Protein AF-A0A1D1Y3C6-F1 (afdb_monomer_lite)

pLDDT: mean 96.16, std 4.62, range [60.03, 98.75]

Sequence (129 aa):
IYRYKTEEYSHTAVNKFNVIPDSIPDWVFDFLPTRGGYFIGNVSPARMDFRWFALGNCVAILSSLATPEQSMAIMDLIESRWEELVGEMPLKIAYPAIEGHEWRIVTGCDPKNTRWSYHNGGSWPGLPI

Organism: NCBI:txid1678845

InterPro domains:
  IPR008928 Six-hairpin glycosidase superfamily [SSF48208] (29-126)
  IPR024746 Glycosyl hydrolase family 100 [PF12899] (1-127)
  IPR024746 Glycosyl hydrolase family 100 [PTHR31916] (1-127)

Radius of gyration: 15.81 Å; chains: 1; bounding box: 42×31×37 Å

Structure (mmCIF, N/CA/C/O backbone):
data_AF-A0A1D1Y3C6-F1
#
_entry.id   AF-A0A1D1Y3C6-F1
#
loop_
_atom_site.group_PDB
_atom_site.id
_atom_site.type_symbol
_atom_site.label_atom_id
_atom_site.label_alt_id
_atom_site.label_comp_id
_atom_site.label_asym_id
_atom_site.label_entity_id
_atom_site.label_seq_id
_atom_site.pdbx_PDB_ins_code
_atom_site.Cartn_x
_atom_site.Cartn_y
_atom_site.Cartn_z
_atom_site.occupancy
_atom_site.B_iso_or_equiv
_atom_site.auth_seq_id
_atom_site.auth_comp_id
_atom_site.auth_asym_id
_atom_site.auth_atom_id
_atom_site.pdbx_PDB_model_num
ATOM 1 N N . ILE A 1 1 ? -15.769 0.464 -1.853 1.00 92.31 1 ILE A N 1
ATOM 2 C CA . ILE A 1 1 ? -15.064 1.161 -2.956 1.00 92.31 1 ILE A CA 1
ATOM 3 C C . ILE A 1 1 ? -15.385 0.529 -4.312 1.00 92.31 1 ILE A C 1
ATOM 5 O O . ILE A 1 1 ? -15.947 1.227 -5.135 1.00 92.31 1 ILE A O 1
ATOM 9 N N . TYR A 1 2 ? -15.176 -0.778 -4.531 1.00 95.19 2 TYR A N 1
ATOM 10 C CA . TYR A 1 2 ? -15.490 -1.443 -5.819 1.00 95.19 2 TYR A CA 1
ATOM 11 C C . TYR A 1 2 ? -16.936 -1.259 -6.342 1.00 95.19 2 TYR A C 1
ATOM 13 O O . TYR A 1 2 ? -17.193 -1.329 -7.532 1.00 95.19 2 TYR A O 1
ATOM 21 N N . ARG A 1 3 ? -17.906 -0.993 -5.459 1.00 96.50 3 ARG A N 1
ATOM 22 C CA . ARG A 1 3 ? -19.317 -0.754 -5.823 1.00 96.50 3 ARG A CA 1
ATOM 23 C C . ARG A 1 3 ? -19.712 0.727 -5.842 1.00 96.50 3 ARG A C 1
ATOM 25 O O . ARG A 1 3 ? -20.902 1.034 -5.802 1.00 96.50 3 ARG A O 1
ATOM 32 N N . TYR A 1 4 ? -18.744 1.638 -5.774 1.00 95.31 4 TYR A N 1
ATOM 33 C CA . TYR A 1 4 ? -19.026 3.072 -5.767 1.00 95.31 4 TYR A CA 1
ATOM 34 C C . TYR A 1 4 ? -19.620 3.518 -7.097 1.00 95.31 4 TYR A C 1
ATOM 36 O O . TYR A 1 4 ? -19.282 2.983 -8.150 1.00 95.31 4 TYR A O 1
ATOM 44 N N . LYS A 1 5 ? -20.504 4.515 -7.034 1.00 94.69 5 LYS A N 1
ATOM 45 C CA . LYS A 1 5 ? -20.905 5.264 -8.220 1.00 94.69 5 LYS A CA 1
ATOM 46 C C . LYS A 1 5 ? -19.901 6.396 -8.432 1.00 94.69 5 LYS A C 1
ATOM 48 O O . LYS A 1 5 ? -19.270 6.873 -7.486 1.00 94.69 5 LYS A O 1
ATOM 53 N N . THR A 1 6 ? -19.710 6.779 -9.683 1.00 94.38 6 THR A N 1
ATOM 54 C CA . THR A 1 6 ? -18.881 7.922 -10.074 1.00 94.38 6 THR A CA 1
ATOM 55 C C . THR A 1 6 ? -19.753 9.156 -10.289 1.00 94.38 6 THR A C 1
ATOM 57 O O . THR A 1 6 ? -20.982 9.056 -10.337 1.00 94.38 6 THR A O 1
ATOM 60 N N . GLU A 1 7 ? -19.112 10.321 -10.397 1.00 91.69 7 GLU A N 1
ATOM 61 C CA . GLU A 1 7 ? -19.756 11.612 -10.683 1.00 91.69 7 GLU A CA 1
ATOM 62 C C . GLU A 1 7 ? -20.816 12.021 -9.643 1.00 91.69 7 GLU A C 1
ATOM 64 O O . GLU A 1 7 ? -21.811 12.687 -9.938 1.00 91.69 7 GLU A O 1
ATOM 69 N N . GLU A 1 8 ? -20.605 11.629 -8.384 1.00 90.69 8 GLU A N 1
ATOM 70 C CA . GLU A 1 8 ? -21.459 12.046 -7.276 1.00 90.69 8 GLU A CA 1
ATOM 71 C C . GLU A 1 8 ? -21.179 13.512 -6.907 1.00 90.69 8 GLU A C 1
ATOM 73 O O . GLU A 1 8 ? -20.155 13.835 -6.307 1.00 90.69 8 GLU A O 1
ATOM 78 N N . TYR A 1 9 ? -22.116 14.409 -7.222 1.00 89.50 9 TYR A N 1
ATOM 79 C CA . TYR A 1 9 ? -22.007 15.837 -6.909 1.00 89.50 9 TYR A CA 1
ATOM 80 C C . TYR A 1 9 ? -22.975 16.238 -5.789 1.00 89.50 9 TYR A C 1
ATOM 82 O O . TYR A 1 9 ? -24.084 16.714 -6.031 1.00 89.50 9 TYR A O 1
ATOM 90 N N . SER A 1 10 ? -22.581 16.001 -4.534 1.00 93.31 10 SER A N 1
ATOM 91 C CA . SER A 1 10 ? -23.323 16.478 -3.358 1.00 93.31 10 SER A CA 1
ATOM 92 C C . SER A 1 10 ? -22.472 16.447 -2.085 1.00 93.31 10 SER A C 1
ATOM 94 O O . SER A 1 10 ? -21.498 15.702 -1.992 1.00 93.31 10 SER A O 1
ATOM 96 N N . HIS A 1 11 ? -22.880 17.190 -1.052 1.00 93.19 11 HIS A N 1
ATOM 97 C CA . HIS A 1 11 ? -22.270 17.087 0.283 1.00 93.19 11 HIS A CA 1
ATOM 98 C C . HIS A 1 11 ? -22.505 15.727 0.956 1.00 93.19 11 HIS A C 1
ATOM 100 O O . HIS A 1 11 ? -21.755 15.341 1.852 1.00 93.19 11 HIS A O 1
ATOM 106 N N . THR A 1 12 ? -23.531 14.995 0.520 1.00 95.38 12 THR A N 1
ATOM 107 C CA . THR A 1 12 ? -23.880 13.658 1.011 1.00 95.38 12 THR A CA 1
ATOM 108 C C . THR A 1 12 ? -23.322 12.544 0.123 1.00 95.38 12 THR A C 1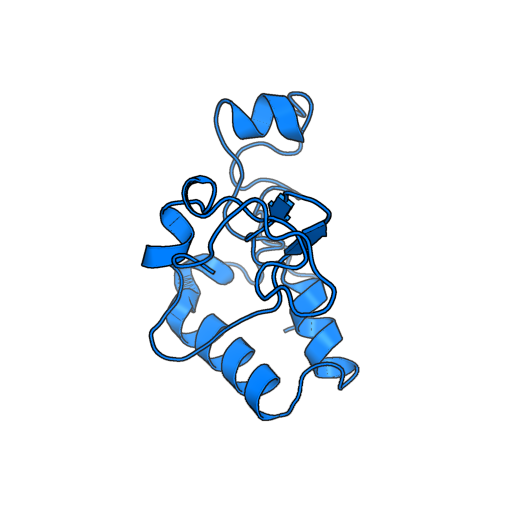
ATOM 110 O O . THR A 1 12 ? -23.742 11.398 0.263 1.00 95.38 12 THR A O 1
ATOM 113 N N . ALA A 1 13 ? -22.398 12.862 -0.792 1.00 94.75 13 ALA A N 1
ATOM 114 C CA . ALA A 1 13 ? -21.746 11.881 -1.648 1.00 94.75 13 ALA A CA 1
ATOM 115 C C . ALA A 1 13 ? -20.987 10.837 -0.813 1.00 94.75 13 ALA A C 1
ATOM 117 O O . ALA A 1 13 ? -20.276 11.165 0.147 1.00 94.75 13 ALA A O 1
ATOM 118 N N . VAL A 1 14 ? -21.128 9.573 -1.206 1.00 96.00 14 VAL A N 1
ATOM 119 C CA . VAL A 1 14 ? -20.395 8.437 -0.642 1.00 96.00 14 VAL A CA 1
ATOM 120 C C . VAL A 1 14 ? -19.001 8.386 -1.261 1.00 96.00 14 VAL A C 1
ATOM 122 O O . VAL A 1 14 ? -18.004 8.285 -0.541 1.00 96.00 14 VAL A O 1
ATOM 125 N N . ASN A 1 15 ? -18.907 8.524 -2.586 1.00 95.38 15 ASN A N 1
ATOM 126 C CA . ASN A 1 15 ? -17.633 8.553 -3.302 1.00 95.38 15 ASN A CA 1
ATOM 127 C C . ASN A 1 15 ? -17.017 9.963 -3.313 1.00 95.38 15 ASN A C 1
ATOM 129 O O . ASN A 1 15 ? -16.898 10.608 -4.353 1.00 95.38 15 ASN A O 1
ATOM 133 N N . LYS A 1 16 ? -16.601 10.449 -2.138 1.00 94.94 16 LYS A N 1
ATOM 134 C CA . LYS A 1 16 ? -16.112 11.831 -1.947 1.00 94.94 16 LYS A CA 1
ATOM 135 C C . LYS A 1 16 ? -14.905 12.219 -2.804 1.00 94.94 16 LYS A C 1
ATOM 137 O O . LYS A 1 16 ? -14.691 13.401 -3.046 1.00 94.94 16 LYS A O 1
ATOM 142 N N . PHE A 1 17 ? -14.108 11.241 -3.224 1.00 95.50 17 PHE A N 1
ATOM 143 C CA . PHE A 1 17 ? -12.906 11.466 -4.028 1.00 95.50 17 PHE A CA 1
ATOM 144 C C . PHE A 1 17 ? -13.107 11.117 -5.505 1.00 95.50 17 PHE A C 1
ATOM 146 O O . PHE A 1 17 ? -12.142 11.177 -6.257 1.00 95.50 17 PHE A O 1
ATOM 153 N N . ASN A 1 18 ? -14.326 10.760 -5.925 1.00 95.75 18 ASN A N 1
ATOM 154 C CA . ASN A 1 18 ? -14.643 10.311 -7.283 1.00 95.75 18 ASN A CA 1
ATOM 155 C C . ASN A 1 18 ? -13.685 9.215 -7.795 1.00 95.75 18 ASN A C 1
ATOM 157 O O . ASN A 1 18 ? -13.149 9.291 -8.898 1.00 95.75 18 ASN A O 1
ATOM 161 N N . VAL A 1 19 ? -13.413 8.210 -6.958 1.00 95.00 19 VAL A N 1
ATOM 162 C CA . VAL A 1 19 ? -12.573 7.065 -7.336 1.00 95.00 19 VAL A CA 1
ATOM 163 C C . VAL A 1 19 ? -13.321 6.226 -8.360 1.00 95.00 19 VAL A C 1
ATOM 165 O O . VAL A 1 19 ? -14.482 5.882 -8.133 1.00 95.00 19 VAL A O 1
ATOM 168 N N . ILE A 1 20 ? -12.649 5.880 -9.456 1.00 96.00 20 ILE A N 1
ATOM 169 C CA . ILE A 1 20 ? -13.186 5.020 -10.510 1.00 96.00 20 ILE A CA 1
ATOM 170 C C . ILE A 1 20 ? -13.001 3.559 -10.067 1.00 96.00 20 ILE A C 1
ATOM 172 O O . ILE A 1 20 ? -11.863 3.133 -9.887 1.00 96.00 20 ILE A O 1
ATOM 176 N N . PRO A 1 21 ? -14.069 2.764 -9.869 1.00 95.38 21 PRO A N 1
ATOM 177 C CA . PRO A 1 21 ? -13.927 1.379 -9.412 1.00 95.38 21 PRO A CA 1
ATOM 178 C C . PRO A 1 21 ? -13.074 0.501 -10.333 1.00 95.38 21 PRO A C 1
ATOM 180 O O . PRO A 1 21 ? -12.290 -0.307 -9.846 1.00 95.38 21 PRO A O 1
ATOM 183 N N . ASP A 1 22 ? -13.173 0.718 -11.644 1.00 95.06 22 ASP A N 1
ATOM 184 C CA . ASP A 1 22 ? -12.408 -0.019 -12.656 1.00 95.06 22 ASP A CA 1
ATOM 185 C C . ASP A 1 22 ? -10.909 0.321 -12.638 1.00 95.06 22 ASP A C 1
ATOM 187 O O . ASP A 1 22 ? -10.111 -0.369 -13.264 1.00 95.06 22 ASP A O 1
ATOM 191 N N . SER A 1 23 ? -10.498 1.379 -11.923 1.00 94.38 23 SER A N 1
ATOM 192 C CA . SER A 1 23 ? -9.083 1.716 -11.740 1.00 94.38 23 SER A CA 1
ATOM 193 C C . SER A 1 23 ? -8.456 1.041 -10.515 1.00 94.38 23 SER A C 1
ATOM 195 O O . SER A 1 23 ? -7.304 1.335 -10.195 1.00 94.38 23 SER A O 1
ATOM 197 N N . ILE A 1 24 ? -9.202 0.211 -9.776 1.00 96.88 24 ILE A N 1
ATOM 198 C CA . ILE A 1 24 ? -8.655 -0.562 -8.656 1.00 96.88 24 ILE A CA 1
ATOM 199 C C . ILE A 1 24 ? -7.788 -1.687 -9.240 1.00 96.88 24 ILE A C 1
ATOM 201 O O . ILE A 1 24 ? -8.302 -2.478 -10.026 1.00 96.88 24 ILE A O 1
ATOM 205 N N . PRO A 1 25 ? -6.499 -1.790 -8.872 1.00 96.69 25 PRO A N 1
ATOM 206 C CA . PRO A 1 25 ? -5.637 -2.837 -9.407 1.00 96.69 25 PRO A CA 1
ATOM 207 C C . PRO A 1 25 ? -6.091 -4.241 -8.988 1.00 96.69 25 PRO A C 1
ATOM 209 O O . PRO A 1 25 ? -6.387 -4.464 -7.814 1.00 96.69 25 PRO A O 1
ATOM 212 N N . ASP A 1 26 ? -6.042 -5.201 -9.916 1.00 96.81 26 ASP A N 1
ATOM 213 C CA . ASP A 1 26 ? -6.500 -6.580 -9.680 1.00 96.81 26 ASP A CA 1
ATOM 214 C C . ASP A 1 26 ? -5.808 -7.249 -8.483 1.00 96.81 26 ASP A C 1
ATOM 216 O O . ASP A 1 26 ? -6.450 -7.926 -7.681 1.00 96.81 26 ASP A O 1
ATOM 220 N N . TRP A 1 27 ? -4.509 -6.978 -8.293 1.00 97.44 27 TRP A N 1
ATOM 221 C CA . TRP A 1 27 ? -3.724 -7.552 -7.196 1.00 97.44 27 TRP A CA 1
ATOM 222 C C . TRP A 1 27 ? -4.312 -7.241 -5.813 1.00 97.44 27 TRP A C 1
ATOM 224 O O . TRP A 1 27 ? -4.081 -8.001 -4.877 1.00 97.44 27 TRP A O 1
ATOM 234 N N . VAL A 1 28 ? -5.072 -6.148 -5.661 1.00 97.81 28 VAL A N 1
ATOM 235 C CA . VAL A 1 28 ? -5.673 -5.754 -4.378 1.00 97.81 28 VAL A CA 1
ATOM 236 C C . VAL A 1 28 ? -6.688 -6.795 -3.908 1.00 97.81 28 VAL A C 1
ATOM 238 O O . VAL A 1 28 ? -6.755 -7.077 -2.710 1.00 97.81 28 VAL A O 1
ATOM 241 N N . PHE A 1 29 ? -7.461 -7.372 -4.833 1.00 96.44 29 PHE A N 1
ATOM 242 C CA . PHE A 1 29 ? -8.494 -8.358 -4.510 1.00 96.44 29 PHE A CA 1
ATOM 243 C C . PHE A 1 29 ? -7.890 -9.684 -4.051 1.00 96.44 29 PHE A C 1
ATOM 245 O O . PHE A 1 29 ? -8.418 -10.301 -3.129 1.00 96.44 29 PHE A O 1
ATOM 252 N N . ASP A 1 30 ? -6.761 -10.076 -4.641 1.00 96.19 30 ASP A N 1
ATOM 253 C CA . ASP A 1 30 ? -6.049 -11.300 -4.271 1.00 96.19 30 ASP A CA 1
ATOM 254 C C . ASP A 1 30 ? -5.175 -11.114 -3.027 1.00 96.19 30 ASP A C 1
ATOM 256 O O . ASP A 1 30 ? -4.942 -12.070 -2.289 1.00 96.19 30 ASP A O 1
ATOM 260 N N . PHE A 1 31 ? -4.684 -9.895 -2.786 1.00 98.00 31 PHE A N 1
ATOM 261 C CA . PHE A 1 31 ? -3.802 -9.564 -1.668 1.00 98.00 31 PHE A CA 1
ATOM 262 C C . PHE A 1 31 ? -4.552 -9.373 -0.348 1.00 98.00 31 PHE A C 1
ATOM 264 O O . PHE A 1 31 ? -4.061 -9.788 0.701 1.00 98.00 31 PHE A O 1
ATOM 271 N N . LEU A 1 32 ? -5.739 -8.762 -0.350 1.00 97.19 32 LEU A N 1
ATOM 272 C CA . LEU A 1 32 ? -6.461 -8.524 0.899 1.00 97.19 32 LEU A CA 1
ATOM 273 C C . LEU A 1 32 ? -7.010 -9.842 1.489 1.00 97.19 32 LEU A C 1
ATOM 275 O O . LEU A 1 32 ? -7.798 -10.524 0.837 1.00 97.19 32 LEU A O 1
ATOM 279 N N . PRO A 1 33 ? -6.615 -10.226 2.717 1.00 96.12 33 PRO A N 1
ATOM 280 C CA . PRO A 1 33 ? -7.167 -11.390 3.404 1.00 96.12 33 PRO A CA 1
ATOM 281 C C . PRO A 1 33 ? -8.594 -11.117 3.910 1.00 96.12 33 PRO A C 1
ATOM 283 O O . PRO A 1 33 ? -9.020 -9.973 4.055 1.00 96.12 33 PRO A O 1
ATOM 286 N N . THR A 1 34 ? -9.321 -12.175 4.283 1.00 95.50 34 THR A N 1
ATOM 287 C CA . THR A 1 34 ? -10.642 -12.048 4.933 1.00 95.50 34 THR A CA 1
ATOM 288 C C . THR A 1 34 ? -10.562 -11.346 6.294 1.00 95.50 34 THR A C 1
ATOM 290 O O . THR A 1 34 ? -11.514 -10.688 6.711 1.00 95.50 34 THR A O 1
ATOM 293 N N . ARG A 1 35 ? -9.434 -11.500 7.001 1.00 96.06 35 ARG A N 1
ATOM 294 C CA . ARG A 1 35 ? -9.129 -10.822 8.265 1.00 96.06 35 ARG A CA 1
ATOM 295 C C . ARG A 1 35 ? -7.831 -10.047 8.118 1.00 96.06 35 ARG A C 1
ATOM 297 O O . ARG A 1 35 ? -6.807 -10.641 7.808 1.00 96.06 35 ARG A O 1
ATOM 304 N N . GLY A 1 36 ? -7.902 -8.746 8.356 1.00 97.62 36 GLY A N 1
ATOM 305 C CA . GLY A 1 36 ? -6.774 -7.833 8.261 1.00 97.62 36 GLY A CA 1
ATOM 306 C C . GLY A 1 36 ? -7.095 -6.609 7.409 1.00 97.62 36 GLY A C 1
ATOM 307 O O . GLY A 1 36 ? -8.135 -6.534 6.754 1.00 97.62 36 GLY A O 1
ATOM 308 N N . GLY A 1 37 ? -6.214 -5.619 7.445 1.00 98.25 37 GLY A N 1
ATOM 309 C CA . GLY A 1 37 ? -6.371 -4.376 6.699 1.00 98.25 37 GLY A CA 1
ATOM 310 C C . GLY A 1 37 ? -5.204 -3.429 6.934 1.00 98.25 37 GLY A C 1
ATOM 311 O O . GLY A 1 37 ? -4.364 -3.670 7.788 1.00 98.25 37 GLY A O 1
ATOM 312 N N . TYR A 1 38 ? -5.133 -2.352 6.161 1.00 98.69 38 TYR A N 1
ATOM 313 C CA . TYR A 1 38 ? -4.068 -1.357 6.267 1.00 98.69 38 TYR A CA 1
ATOM 314 C C . TYR A 1 38 ? -4.560 0.014 5.815 1.00 98.69 38 TYR A C 1
ATOM 316 O O . TYR A 1 38 ? -5.600 0.138 5.160 1.00 98.69 38 TYR A O 1
ATOM 324 N N . PHE A 1 39 ? -3.795 1.052 6.140 1.00 98.62 39 PHE A N 1
ATOM 325 C CA . PHE A 1 39 ? -3.985 2.373 5.556 1.00 98.62 39 PHE A CA 1
ATOM 326 C C . PHE A 1 39 ? -3.405 2.415 4.143 1.00 98.62 39 PHE A C 1
ATOM 328 O O . PHE A 1 39 ? -2.213 2.175 3.949 1.00 98.62 39 PHE A O 1
ATOM 335 N N . ILE A 1 40 ? -4.252 2.754 3.169 1.00 97.56 40 ILE A N 1
ATOM 336 C CA . ILE A 1 40 ? -3.856 2.956 1.771 1.00 97.56 40 ILE A CA 1
ATOM 337 C C . ILE A 1 40 ? -2.778 4.036 1.643 1.00 97.56 40 ILE A C 1
ATOM 339 O O . ILE A 1 40 ? -2.796 5.035 2.364 1.00 97.56 40 ILE A O 1
ATOM 343 N N . GLY A 1 41 ? -1.847 3.839 0.710 1.00 97.50 41 GLY A N 1
ATOM 344 C CA . GLY A 1 41 ? -0.664 4.683 0.570 1.00 97.50 41 GLY A CA 1
ATOM 345 C C . GLY A 1 41 ? -0.953 6.137 0.205 1.00 97.50 41 GLY A C 1
ATOM 346 O O . GLY A 1 41 ? -0.201 7.028 0.602 1.00 97.50 41 GLY A O 1
ATOM 347 N N . ASN A 1 42 ? -2.027 6.402 -0.545 1.00 98.06 42 ASN A N 1
ATOM 348 C CA . ASN A 1 42 ? -2.433 7.769 -0.869 1.00 98.06 42 ASN A CA 1
ATOM 349 C C . ASN A 1 42 ? -3.923 7.879 -1.227 1.00 98.06 42 ASN A C 1
ATOM 351 O O . ASN A 1 42 ? -4.501 6.962 -1.814 1.00 98.06 42 ASN A O 1
ATOM 355 N N . VAL A 1 43 ? -4.515 9.040 -0.941 1.00 96.25 43 VAL A N 1
ATOM 356 C CA . VAL A 1 43 ? -5.864 9.434 -1.360 1.00 96.25 43 VAL A CA 1
ATOM 357 C C . VAL A 1 43 ? -5.826 10.866 -1.869 1.00 96.25 43 VAL A C 1
ATOM 359 O O . VAL A 1 43 ? -5.446 11.784 -1.144 1.00 96.25 43 VAL A O 1
ATOM 362 N N . SER A 1 44 ? -6.277 11.074 -3.101 1.00 93.88 44 SER A N 1
ATOM 363 C CA . SER A 1 44 ? -6.407 12.396 -3.707 1.00 93.88 44 SER A CA 1
ATOM 364 C C . SER A 1 44 ? -7.627 12.442 -4.638 1.00 93.88 44 SER A C 1
ATOM 366 O O . SER A 1 44 ? -8.237 11.403 -4.906 1.00 93.88 44 SER A O 1
ATOM 368 N N . PRO A 1 45 ? -8.020 13.621 -5.157 1.00 94.81 45 PRO A N 1
ATOM 369 C CA . PRO A 1 45 ? -9.095 13.705 -6.141 1.00 94.81 45 PRO A CA 1
ATOM 370 C C . PRO A 1 45 ? -8.850 12.751 -7.319 1.00 94.81 45 PRO A C 1
ATOM 372 O O . PRO A 1 45 ? -7.767 12.759 -7.906 1.00 94.81 45 PRO A O 1
ATOM 375 N N . ALA A 1 46 ? -9.844 11.914 -7.614 1.00 93.44 46 ALA A N 1
ATOM 376 C CA . ALA A 1 46 ? -9.858 10.888 -8.657 1.00 93.44 46 ALA A CA 1
ATOM 377 C C . ALA A 1 46 ? -8.735 9.832 -8.589 1.00 93.44 46 ALA A C 1
ATOM 379 O O . ALA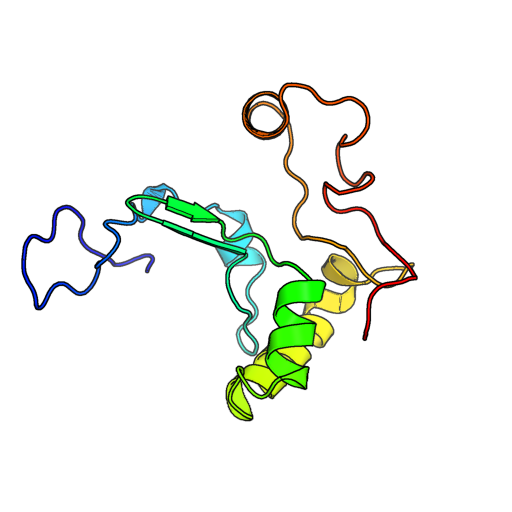 A 1 46 ? -8.513 9.115 -9.564 1.00 93.44 46 ALA A O 1
ATOM 380 N N . ARG A 1 47 ? -8.016 9.699 -7.463 1.00 92.56 47 ARG A N 1
ATOM 381 C CA . ARG A 1 47 ? -6.901 8.745 -7.350 1.00 92.56 47 ARG A CA 1
ATOM 382 C C . ARG A 1 47 ? -6.764 8.175 -5.943 1.00 92.56 47 ARG A C 1
ATOM 384 O O . ARG A 1 47 ? -6.726 8.904 -4.956 1.00 92.56 47 ARG A O 1
ATOM 391 N N . MET A 1 48 ? -6.595 6.860 -5.873 1.00 96.50 48 MET A N 1
ATOM 392 C CA . MET A 1 48 ? -6.135 6.158 -4.678 1.00 96.50 48 MET A CA 1
ATOM 393 C C . MET A 1 48 ? -4.920 5.311 -5.040 1.00 96.50 48 MET A C 1
ATOM 395 O O . MET A 1 48 ? -4.960 4.558 -6.011 1.00 96.50 48 MET A O 1
ATOM 399 N N . ASP A 1 49 ? -3.839 5.458 -4.276 1.00 97.62 49 ASP A N 1
ATOM 400 C CA . ASP A 1 49 ? -2.703 4.539 -4.345 1.00 97.62 49 ASP A CA 1
ATOM 401 C C . ASP A 1 49 ? -2.946 3.435 -3.320 1.00 97.62 49 ASP A C 1
ATOM 403 O O . ASP A 1 49 ? -2.855 3.659 -2.111 1.00 97.62 49 ASP A O 1
ATOM 407 N N . PHE A 1 50 ? -3.307 2.257 -3.822 1.00 98.19 50 PHE A N 1
ATOM 408 C CA . PHE A 1 50 ? -3.610 1.100 -2.993 1.00 98.19 50 PHE A CA 1
ATOM 409 C C . PHE A 1 50 ? -2.355 0.424 -2.449 1.00 98.19 50 PHE A C 1
ATOM 411 O O . PHE A 1 50 ? -2.490 -0.497 -1.666 1.00 98.19 50 PHE A O 1
ATOM 418 N N . ARG A 1 51 ? -1.134 0.825 -2.813 1.00 98.56 51 ARG A N 1
ATOM 419 C CA . ARG A 1 51 ? 0.053 0.145 -2.279 1.00 98.56 51 ARG A CA 1
ATOM 420 C C . ARG A 1 51 ? 0.107 0.233 -0.755 1.00 98.56 51 ARG A C 1
ATOM 422 O O . ARG A 1 51 ? -0.205 1.266 -0.156 1.00 98.56 51 ARG A O 1
ATOM 429 N N . TRP A 1 52 ? 0.524 -0.864 -0.137 1.00 98.62 52 TRP A N 1
ATOM 430 C CA . TRP A 1 52 ? 0.840 -0.913 1.283 1.00 98.62 52 TRP A CA 1
ATOM 431 C C . TRP A 1 52 ? 2.208 -0.273 1.514 1.00 98.62 52 TRP A C 1
ATOM 433 O O . TRP A 1 52 ? 3.136 -0.528 0.750 1.00 98.62 52 TRP A O 1
ATOM 443 N N . PHE A 1 53 ? 2.340 0.537 2.565 1.00 98.50 53 PHE A N 1
ATOM 444 C CA . PHE A 1 53 ? 3.603 1.153 2.976 1.00 98.50 53 PHE A CA 1
ATOM 445 C C . PHE A 1 53 ? 3.874 0.843 4.444 1.00 98.50 53 PHE A C 1
ATOM 447 O O . PHE A 1 53 ? 3.077 1.219 5.311 1.00 98.50 53 PHE A O 1
ATOM 454 N N . ALA A 1 54 ? 5.013 0.205 4.714 1.00 98.06 54 ALA A N 1
ATOM 455 C CA . ALA A 1 54 ? 5.397 -0.244 6.050 1.00 98.06 54 ALA A CA 1
ATOM 456 C C . ALA A 1 54 ? 5.403 0.902 7.064 1.00 98.06 54 ALA A C 1
ATOM 458 O O . ALA A 1 54 ? 4.609 0.922 8.001 1.00 98.06 54 ALA A O 1
ATOM 459 N N . LEU A 1 55 ? 6.253 1.908 6.828 1.00 97.94 55 LEU A N 1
ATOM 460 C CA . LEU A 1 55 ? 6.489 2.986 7.786 1.00 97.94 55 LEU A CA 1
ATOM 461 C C . LEU A 1 55 ? 5.204 3.743 8.149 1.00 97.94 55 LEU A C 1
ATOM 463 O O . LEU A 1 55 ? 5.002 4.075 9.312 1.00 97.94 55 LEU A O 1
ATOM 467 N N . GLY A 1 56 ? 4.328 3.993 7.172 1.00 98.12 56 GLY A N 1
ATOM 468 C CA . GLY A 1 56 ? 3.060 4.686 7.407 1.00 98.12 56 GLY A CA 1
ATOM 469 C C . GLY A 1 56 ? 2.137 3.907 8.345 1.00 98.12 56 GLY A C 1
ATOM 470 O O . GLY A 1 56 ? 1.595 4.482 9.286 1.00 98.12 56 GLY A O 1
ATOM 471 N N . ASN A 1 57 ? 2.011 2.595 8.136 1.00 98.50 57 ASN A N 1
ATOM 472 C CA . ASN A 1 57 ? 1.195 1.735 8.993 1.00 98.50 57 ASN A CA 1
ATOM 473 C C . ASN A 1 57 ? 1.812 1.575 10.392 1.00 98.50 57 ASN A C 1
ATOM 475 O O . ASN A 1 57 ? 1.095 1.713 11.382 1.00 98.50 57 ASN A O 1
ATOM 479 N N . CYS A 1 58 ? 3.133 1.396 10.497 1.00 98.06 58 CYS A N 1
ATOM 480 C CA . CYS A 1 58 ? 3.826 1.326 11.789 1.00 98.06 58 CYS A CA 1
ATOM 481 C C . CYS A 1 58 ? 3.657 2.623 12.594 1.00 98.06 58 CYS A C 1
ATOM 483 O O . CYS A 1 58 ? 3.279 2.589 13.763 1.00 98.06 58 CYS A O 1
ATOM 485 N N . VAL A 1 59 ? 3.877 3.786 11.970 1.00 98.25 59 VAL A N 1
ATOM 486 C CA . VAL A 1 59 ? 3.692 5.084 12.638 1.00 98.25 59 VAL A CA 1
ATOM 487 C C . VAL A 1 59 ? 2.229 5.300 13.020 1.00 98.25 59 VAL A C 1
ATOM 489 O O . VAL A 1 59 ? 1.971 5.841 14.093 1.00 98.25 59 VAL A O 1
ATOM 492 N N . ALA A 1 60 ? 1.263 4.854 12.211 1.00 98.50 60 ALA A N 1
ATOM 493 C CA . ALA A 1 60 ? -0.153 4.958 12.561 1.00 98.50 60 ALA A CA 1
ATOM 494 C C . ALA A 1 60 ? -0.496 4.174 13.841 1.00 98.50 60 ALA A C 1
ATOM 496 O O . ALA A 1 60 ? -1.231 4.689 14.684 1.00 98.50 60 ALA A O 1
ATOM 497 N N . ILE A 1 61 ? 0.080 2.982 14.022 1.00 98.38 61 ILE A N 1
ATOM 498 C CA . ILE A 1 61 ? -0.053 2.198 15.260 1.00 98.38 61 ILE A CA 1
ATOM 499 C C . ILE A 1 61 ? 0.629 2.926 16.426 1.00 98.38 61 ILE A C 1
ATOM 501 O O . ILE A 1 61 ? -0.006 3.226 17.435 1.00 98.38 61 ILE A O 1
ATOM 505 N N . LEU A 1 62 ? 1.914 3.267 16.279 1.00 98.12 62 LEU A N 1
ATOM 506 C CA . LEU A 1 62 ? 2.730 3.845 17.357 1.00 98.12 62 LEU A CA 1
ATOM 507 C C . LEU A 1 62 ? 2.227 5.213 17.834 1.00 98.12 62 LEU A C 1
ATOM 509 O O . LEU A 1 62 ? 2.345 5.547 19.010 1.00 98.12 62 LEU A O 1
ATOM 513 N N . SER A 1 63 ? 1.659 6.007 16.929 1.00 98.19 63 SER A N 1
ATOM 514 C CA . SER A 1 63 ? 1.082 7.317 17.252 1.00 98.19 63 SER A CA 1
ATOM 515 C C . SER A 1 63 ? -0.350 7.244 17.789 1.00 98.19 63 SER A C 1
ATOM 517 O O . SER A 1 63 ? -0.922 8.287 18.101 1.00 98.19 63 SER A O 1
ATOM 519 N N . SER A 1 64 ? -0.935 6.043 17.908 1.00 97.81 64 SER A N 1
ATOM 520 C CA . SER A 1 64 ? -2.353 5.836 18.252 1.00 97.81 64 SER A CA 1
ATOM 521 C C . SER A 1 64 ? -3.337 6.496 17.271 1.00 97.81 64 SER A C 1
ATOM 523 O O . SER A 1 64 ? -4.480 6.776 17.627 1.00 97.81 64 SER A O 1
ATOM 525 N N . LEU A 1 65 ? -2.904 6.753 16.030 1.00 98.44 65 LEU A N 1
ATOM 526 C CA . LEU A 1 65 ? -3.793 7.172 14.944 1.00 98.44 65 LEU A CA 1
ATOM 527 C C . LEU A 1 65 ? -4.721 6.023 14.533 1.00 98.44 65 LEU A C 1
ATOM 529 O O . LEU A 1 65 ? -5.902 6.240 14.268 1.00 98.44 65 LEU A O 1
ATOM 533 N N . ALA A 1 66 ? -4.175 4.808 14.469 1.00 98.56 66 ALA A N 1
ATOM 534 C CA . ALA A 1 66 ? -4.947 3.594 14.278 1.00 98.56 66 ALA A CA 1
ATOM 535 C C . ALA A 1 66 ? -5.737 3.280 15.556 1.00 98.56 66 ALA A C 1
ATOM 537 O O . ALA A 1 66 ? -5.175 3.287 16.653 1.00 98.56 66 ALA A O 1
ATOM 538 N N . THR A 1 67 ? -7.021 2.939 15.430 1.00 98.75 67 THR A N 1
ATOM 539 C CA . THR A 1 67 ? -7.763 2.365 16.565 1.00 98.75 67 THR A CA 1
ATOM 540 C C . THR A 1 67 ? -7.149 1.016 16.977 1.00 98.75 67 THR A C 1
ATOM 542 O O . THR A 1 67 ? -6.404 0.417 16.189 1.00 98.75 67 THR A O 1
ATOM 545 N N . PRO A 1 68 ? -7.454 0.481 18.174 1.00 98.50 68 PRO A N 1
ATOM 546 C CA . PRO A 1 68 ? -7.003 -0.855 18.563 1.00 98.50 68 PRO A CA 1
ATOM 547 C C . PRO A 1 68 ? -7.390 -1.935 17.542 1.00 98.50 68 PRO A C 1
ATOM 549 O O . PRO A 1 68 ? -6.568 -2.775 17.188 1.00 98.50 68 PRO A O 1
ATOM 552 N N . GLU A 1 69 ? -8.605 -1.871 16.995 1.00 98.56 69 GLU A N 1
ATOM 553 C CA . GLU A 1 69 ? -9.091 -2.816 15.983 1.00 98.56 69 GLU A CA 1
ATOM 554 C C . GLU A 1 69 ? -8.326 -2.676 14.664 1.00 98.56 69 GLU A C 1
ATOM 556 O O . GLU A 1 69 ? -7.984 -3.679 14.044 1.00 98.56 69 GLU A O 1
ATOM 561 N N . GLN A 1 70 ? -8.024 -1.445 14.237 1.00 98.75 70 GLN A N 1
ATOM 562 C CA . GLN A 1 70 ? -7.220 -1.194 13.036 1.00 98.75 70 GLN A CA 1
ATOM 563 C C . GLN A 1 70 ? -5.774 -1.651 13.219 1.00 98.75 70 GLN A C 1
ATOM 565 O O . GLN A 1 70 ? -5.206 -2.245 12.310 1.00 98.75 70 GLN A O 1
ATOM 570 N N . SER A 1 71 ? -5.197 -1.415 14.397 1.00 98.62 71 SER A N 1
ATOM 571 C CA . SER A 1 71 ? -3.851 -1.879 14.743 1.00 98.62 71 SER A CA 1
ATOM 572 C C . SER A 1 71 ? -3.777 -3.402 14.681 1.00 98.62 71 SER A C 1
ATOM 574 O O . SER A 1 71 ? -2.900 -3.947 14.018 1.00 98.62 71 SER A O 1
ATOM 576 N N . MET A 1 72 ? -4.753 -4.092 15.277 1.00 98.50 72 MET A N 1
ATOM 577 C CA . MET A 1 72 ? -4.857 -5.549 15.181 1.00 98.50 72 MET A CA 1
ATOM 578 C C . MET A 1 72 ? -5.075 -6.022 13.742 1.00 98.50 72 MET A C 1
ATOM 580 O O . MET A 1 72 ? -4.456 -6.994 13.332 1.00 98.50 72 MET A O 1
ATOM 584 N N . ALA A 1 73 ? -5.887 -5.323 12.945 1.00 98.62 73 ALA A N 1
ATOM 585 C CA . ALA A 1 73 ? -6.086 -5.666 11.539 1.00 98.62 73 ALA A CA 1
ATOM 586 C C . ALA A 1 73 ? -4.804 -5.501 10.697 1.00 98.62 73 ALA A C 1
ATOM 588 O O . ALA A 1 73 ? -4.575 -6.290 9.780 1.00 98.62 73 ALA A O 1
ATOM 589 N N . ILE A 1 74 ? -3.957 -4.514 11.003 1.00 98.69 74 ILE A N 1
ATOM 590 C CA . ILE A 1 74 ? -2.639 -4.366 10.366 1.00 98.69 74 ILE A CA 1
ATOM 591 C C . ILE A 1 74 ? -1.740 -5.552 10.722 1.00 98.69 74 ILE A C 1
ATOM 593 O O . ILE A 1 74 ? -1.088 -6.100 9.835 1.00 98.69 74 ILE A O 1
ATOM 597 N N . MET A 1 75 ? -1.745 -5.992 11.981 1.00 98.31 75 MET A N 1
ATOM 598 C CA . MET A 1 75 ? -0.970 -7.163 12.400 1.00 98.31 75 MET A CA 1
ATOM 599 C C . MET A 1 75 ? -1.501 -8.464 11.773 1.00 98.31 75 MET A C 1
ATOM 601 O O . MET A 1 75 ? -0.707 -9.219 11.218 1.00 98.31 75 MET A O 1
ATOM 605 N N . ASP A 1 76 ? -2.824 -8.677 11.754 1.00 98.50 76 ASP A N 1
ATOM 606 C CA . ASP A 1 76 ? -3.477 -9.818 11.082 1.00 98.50 76 ASP A CA 1
ATOM 607 C C . ASP A 1 76 ? -3.122 -9.851 9.572 1.00 98.50 76 ASP A C 1
ATOM 609 O O . ASP A 1 76 ? -2.911 -10.916 8.984 1.00 98.50 76 ASP A O 1
ATOM 613 N N . LEU A 1 77 ? -3.018 -8.683 8.918 1.00 98.56 77 LEU A N 1
ATOM 614 C CA . LEU A 1 77 ? -2.565 -8.586 7.525 1.00 98.56 77 LEU A CA 1
ATOM 615 C C . LEU A 1 77 ? -1.100 -9.009 7.370 1.00 98.56 77 LEU A C 1
ATOM 617 O O . LEU A 1 77 ? -0.793 -9.781 6.465 1.00 98.56 77 LEU A O 1
ATOM 621 N N . ILE A 1 78 ? -0.202 -8.498 8.216 1.00 98.00 78 ILE A N 1
ATOM 622 C CA . ILE A 1 78 ? 1.230 -8.828 8.151 1.00 98.00 78 ILE A CA 1
ATOM 623 C C . ILE A 1 78 ? 1.447 -10.327 8.376 1.00 98.00 78 ILE A C 1
ATOM 625 O O . ILE A 1 78 ? 2.229 -10.936 7.653 1.00 98.00 78 ILE A O 1
ATOM 629 N N . GLU A 1 79 ? 0.728 -10.931 9.322 1.00 97.81 79 GLU A N 1
ATOM 630 C CA . GLU A 1 79 ? 0.790 -12.373 9.579 1.00 97.81 79 GLU A CA 1
ATOM 631 C C . GLU A 1 79 ? 0.268 -13.189 8.386 1.00 97.81 79 GLU A C 1
ATOM 633 O O . GLU A 1 79 ? 0.918 -14.133 7.940 1.00 97.81 79 GLU A O 1
ATOM 638 N N . SER A 1 80 ? -0.882 -12.811 7.821 1.00 98.19 80 SER A N 1
ATOM 639 C CA . SER A 1 80 ? -1.486 -13.547 6.698 1.00 98.19 80 SER A CA 1
ATOM 640 C C . SER A 1 80 ? -0.753 -13.379 5.364 1.00 98.19 80 SER A C 1
ATOM 642 O O . SER A 1 80 ? -0.871 -14.249 4.501 1.00 98.19 80 SER A O 1
ATOM 644 N N . ARG A 1 81 ? -0.005 -12.284 5.189 1.00 98.19 81 ARG A N 1
ATOM 645 C CA . ARG A 1 81 ? 0.784 -11.953 3.988 1.00 98.19 81 ARG A CA 1
ATOM 646 C C . ARG A 1 81 ? 2.273 -11.863 4.292 1.00 98.19 81 ARG A C 1
ATOM 648 O O . ARG A 1 81 ? 2.980 -11.008 3.756 1.00 98.19 81 ARG A O 1
ATOM 655 N N . TRP A 1 82 ? 2.736 -12.731 5.190 1.00 97.62 82 TRP A N 1
ATOM 656 C CA . TRP A 1 82 ? 4.111 -12.720 5.678 1.00 97.62 82 TRP A CA 1
ATOM 657 C C . TRP A 1 82 ? 5.125 -12.873 4.544 1.00 97.62 82 TRP A C 1
ATOM 659 O O . TRP A 1 82 ? 6.079 -12.105 4.466 1.00 97.62 82 TRP A O 1
ATOM 669 N N . GLU A 1 83 ? 4.900 -13.806 3.619 1.00 97.81 83 GLU A N 1
ATOM 670 C CA . GLU A 1 83 ? 5.797 -14.024 2.478 1.00 97.81 83 GLU A CA 1
ATOM 671 C C . GLU A 1 83 ? 5.860 -12.797 1.556 1.00 97.81 83 GLU A C 1
ATOM 673 O O . GLU A 1 83 ? 6.937 -12.392 1.111 1.00 97.81 83 GLU A O 1
ATOM 678 N N . GLU A 1 84 ? 4.721 -12.151 1.301 1.00 97.94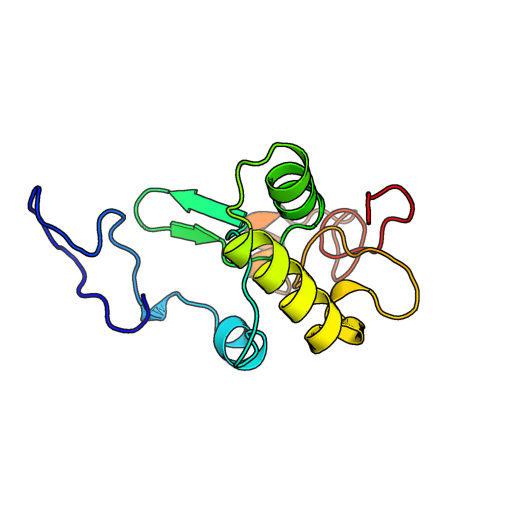 84 GLU A N 1
ATOM 679 C CA . GLU A 1 84 ? 4.648 -10.970 0.446 1.00 97.94 84 GLU A CA 1
ATOM 680 C C . GLU A 1 84 ? 5.226 -9.711 1.103 1.00 97.94 84 GLU A C 1
ATOM 682 O O . GLU A 1 84 ? 5.805 -8.890 0.395 1.00 97.94 84 GLU A O 1
ATOM 687 N N . LEU A 1 85 ? 5.070 -9.525 2.418 1.00 97.94 85 LEU A N 1
ATOM 688 C CA . LEU A 1 85 ? 5.437 -8.284 3.122 1.00 97.94 85 LEU A CA 1
ATOM 689 C C . LEU A 1 85 ? 6.790 -8.356 3.839 1.00 97.94 85 LEU A C 1
ATOM 691 O O . LEU A 1 85 ? 7.474 -7.336 3.970 1.00 97.94 85 LEU A O 1
ATOM 695 N N . VAL A 1 86 ? 7.192 -9.549 4.270 1.00 96.75 86 VAL A N 1
ATOM 696 C CA . VAL A 1 86 ? 8.433 -9.818 5.005 1.00 96.75 86 VAL A CA 1
ATOM 697 C C . VAL A 1 86 ? 9.353 -10.722 4.182 1.00 96.75 86 VAL A C 1
ATOM 699 O O . VAL A 1 86 ? 10.476 -10.326 3.867 1.00 96.75 86 VAL A O 1
ATOM 702 N N . GLY A 1 87 ? 8.877 -11.905 3.790 1.00 95.00 87 GLY A N 1
ATOM 703 C CA . GLY A 1 87 ? 9.691 -12.936 3.142 1.00 95.00 87 GLY A CA 1
ATOM 704 C C . GLY A 1 87 ? 10.913 -13.321 3.988 1.00 95.00 87 GLY A C 1
ATOM 705 O O . GLY A 1 87 ? 10.853 -13.365 5.215 1.00 95.00 87 GLY A O 1
ATOM 706 N N . GLU A 1 88 ? 12.056 -13.553 3.340 1.00 94.69 88 GLU A N 1
ATOM 707 C CA . GLU A 1 88 ? 13.309 -13.923 4.025 1.00 94.69 88 GLU A CA 1
ATOM 708 C C . GLU A 1 88 ? 14.055 -12.730 4.655 1.00 94.69 88 GLU A C 1
ATOM 710 O O . GLU A 1 88 ? 14.998 -12.924 5.424 1.00 94.69 88 GLU A O 1
ATOM 715 N N . MET A 1 89 ? 13.666 -11.492 4.327 1.00 93.94 89 MET A N 1
ATOM 716 C CA . MET A 1 89 ? 14.322 -10.277 4.814 1.00 93.94 89 MET A CA 1
ATOM 717 C C . MET A 1 89 ? 13.284 -9.231 5.239 1.00 93.94 89 MET A C 1
ATOM 719 O O . MET A 1 89 ? 12.725 -8.549 4.369 1.00 93.94 89 MET A O 1
ATOM 723 N N . PRO A 1 90 ? 13.062 -9.033 6.552 1.00 90.44 90 PRO A N 1
ATOM 724 C CA . PRO A 1 90 ? 12.207 -7.956 7.028 1.00 90.44 90 PRO A CA 1
ATOM 725 C C . PRO A 1 90 ? 12.825 -6.585 6.710 1.00 90.44 90 PRO A C 1
ATOM 727 O O . PRO A 1 90 ? 14.039 -6.406 6.781 1.00 90.44 90 PRO A O 1
ATOM 730 N N . LEU A 1 91 ? 12.057 -5.557 6.365 1.00 94.19 91 LEU A N 1
ATOM 731 C CA . LEU A 1 91 ? 10.637 -5.510 5.994 1.00 94.19 91 LEU A CA 1
ATOM 732 C C . LEU A 1 91 ? 10.539 -4.867 4.605 1.00 94.19 91 LEU A C 1
ATOM 734 O O . LEU A 1 91 ? 11.354 -3.993 4.291 1.00 94.19 91 LEU A O 1
ATOM 738 N N . LYS A 1 92 ? 9.572 -5.242 3.756 1.00 97.44 92 LYS A N 1
ATOM 739 C CA . LYS A 1 92 ? 9.369 -4.491 2.507 1.00 97.44 92 LYS A CA 1
ATOM 740 C C . LYS A 1 92 ? 9.012 -3.039 2.811 1.00 97.44 92 LYS A C 1
ATOM 742 O O . LYS A 1 92 ? 8.181 -2.763 3.666 1.00 97.44 92 LYS A O 1
ATOM 747 N N . ILE A 1 93 ? 9.593 -2.096 2.072 1.00 98.06 93 ILE A N 1
ATOM 748 C CA . ILE A 1 93 ? 9.239 -0.675 2.213 1.00 98.06 93 ILE A CA 1
ATOM 749 C C . ILE A 1 93 ? 7.824 -0.378 1.698 1.00 98.06 93 ILE A C 1
ATOM 751 O O . ILE A 1 93 ? 7.107 0.442 2.277 1.00 98.06 93 ILE A O 1
ATOM 755 N N . ALA A 1 94 ? 7.427 -1.060 0.623 1.00 98.38 94 ALA A N 1
ATOM 756 C CA . ALA A 1 94 ? 6.112 -0.963 0.014 1.00 98.38 94 ALA A CA 1
ATOM 757 C C . ALA A 1 94 ? 5.743 -2.266 -0.710 1.00 98.38 94 ALA A C 1
ATOM 759 O O . ALA A 1 94 ? 6.629 -3.034 -1.095 1.00 98.38 94 ALA A O 1
ATOM 760 N N . TYR A 1 95 ? 4.453 -2.500 -0.936 1.00 98.56 95 TYR A N 1
ATOM 761 C CA . TYR A 1 95 ? 3.968 -3.637 -1.717 1.00 98.56 95 TYR A CA 1
ATOM 762 C C . TYR A 1 95 ? 2.735 -3.272 -2.565 1.00 98.56 95 TYR A C 1
ATOM 764 O O . TYR A 1 95 ? 1.845 -2.585 -2.054 1.00 98.56 95 TYR A O 1
ATOM 772 N N . PRO A 1 96 ? 2.632 -3.768 -3.816 1.00 98.50 96 PRO A N 1
ATOM 773 C CA . PRO A 1 96 ? 3.682 -4.430 -4.596 1.00 98.50 96 PRO A CA 1
ATOM 774 C C . PRO A 1 96 ? 4.681 -3.428 -5.204 1.00 98.50 96 PRO A C 1
ATOM 776 O O . PRO A 1 96 ? 4.544 -2.209 -5.061 1.00 98.50 96 PRO A O 1
ATOM 779 N N . ALA A 1 97 ? 5.694 -3.949 -5.899 1.00 98.19 97 ALA A N 1
ATOM 780 C CA . ALA A 1 97 ? 6.514 -3.146 -6.796 1.00 98.19 97 ALA A CA 1
ATOM 781 C C . ALA A 1 97 ? 5.710 -2.727 -8.036 1.00 98.19 97 ALA A C 1
ATOM 783 O O . ALA A 1 97 ? 4.906 -3.495 -8.561 1.00 98.19 97 ALA A O 1
ATOM 784 N N . ILE A 1 98 ? 5.972 -1.520 -8.529 1.00 97.62 98 ILE A N 1
ATOM 785 C CA . ILE A 1 98 ? 5.467 -1.046 -9.818 1.00 97.62 98 ILE A CA 1
ATOM 786 C C . ILE A 1 98 ? 6.362 -1.561 -10.947 1.00 97.62 98 ILE A C 1
ATOM 788 O O . ILE A 1 98 ? 7.594 -1.583 -10.831 1.00 97.62 98 ILE A O 1
ATOM 792 N N . GLU A 1 99 ? 5.743 -1.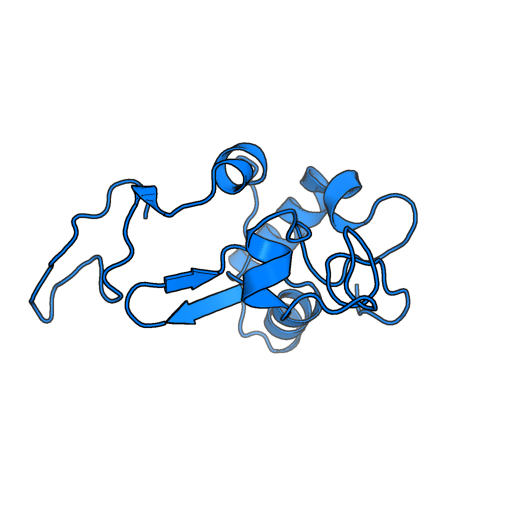978 -12.049 1.00 97.44 99 GLU A N 1
ATOM 793 C CA . GLU A 1 99 ? 6.401 -2.694 -13.146 1.00 97.44 99 GLU A CA 1
ATOM 794 C C . GLU A 1 99 ? 5.999 -2.134 -14.520 1.00 97.44 99 GLU A C 1
ATOM 796 O O . GLU A 1 99 ? 5.060 -1.348 -14.656 1.00 97.44 99 GLU A O 1
ATOM 801 N N . GLY A 1 100 ? 6.729 -2.526 -15.568 1.00 97.12 100 GLY A N 1
ATOM 802 C CA . GLY A 1 100 ? 6.358 -2.249 -16.958 1.00 97.12 100 GLY A CA 1
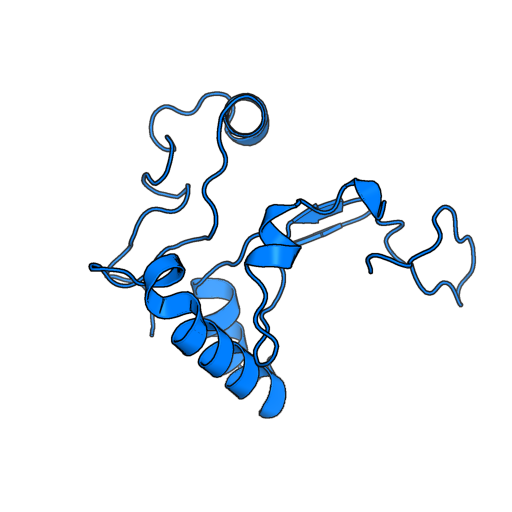ATOM 803 C C . GLY A 1 100 ? 6.097 -0.767 -17.252 1.00 97.12 100 GLY A C 1
ATOM 804 O O . GLY A 1 100 ? 6.958 0.089 -17.041 1.00 97.12 100 GLY A O 1
ATOM 805 N N . HIS A 1 101 ? 4.912 -0.469 -17.790 1.00 97.44 101 HIS A N 1
ATOM 806 C CA . HIS A 1 101 ? 4.511 0.897 -18.134 1.00 97.44 101 HIS A CA 1
ATOM 807 C C . HIS A 1 101 ? 4.332 1.791 -16.907 1.00 97.44 101 HIS A C 1
ATOM 809 O O . HIS A 1 101 ? 4.724 2.956 -16.956 1.00 97.44 101 HIS A O 1
ATOM 815 N N . GLU A 1 102 ? 3.804 1.250 -15.809 1.00 96.75 102 GLU A N 1
ATOM 816 C CA . GLU A 1 102 ? 3.618 2.006 -14.572 1.00 96.75 102 GLU A CA 1
ATOM 817 C C . GLU A 1 102 ? 4.965 2.461 -14.013 1.00 96.75 102 GLU A C 1
ATOM 819 O O . GLU A 1 102 ? 5.131 3.638 -13.702 1.00 96.75 102 GLU A O 1
ATOM 824 N N . TRP A 1 103 ? 5.966 1.575 -13.993 1.00 98.31 103 TRP A N 1
ATOM 825 C CA . TRP A 1 103 ? 7.323 1.942 -13.590 1.00 98.31 103 TRP A CA 1
ATOM 826 C C . TRP A 1 103 ? 7.886 3.088 -14.437 1.00 98.31 103 TRP A C 1
ATOM 828 O O . TRP A 1 103 ? 8.380 4.069 -13.880 1.00 98.31 103 TRP A O 1
ATOM 838 N N . ARG A 1 104 ? 7.772 3.013 -15.773 1.00 98.38 104 ARG A N 1
ATOM 839 C CA . ARG A 1 104 ? 8.274 4.073 -16.672 1.00 98.38 104 ARG A CA 1
ATOM 840 C C . ARG A 1 104 ? 7.623 5.423 -16.377 1.00 98.38 104 ARG A C 1
ATOM 842 O O . ARG A 1 104 ? 8.322 6.429 -16.325 1.00 98.38 104 ARG A O 1
ATOM 849 N N . ILE A 1 105 ? 6.307 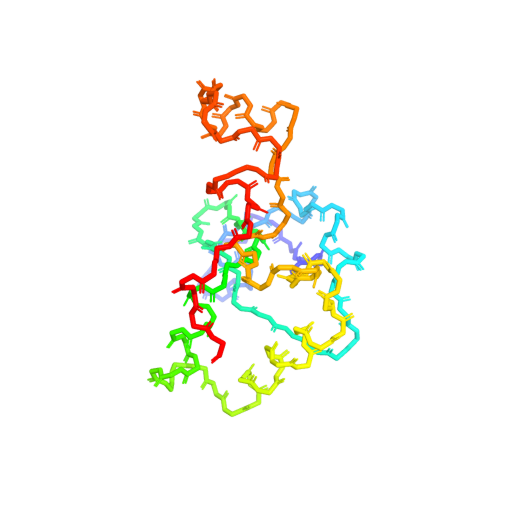5.433 -16.171 1.00 98.19 105 ILE A N 1
ATOM 850 C CA . ILE A 1 105 ? 5.523 6.656 -15.960 1.00 98.19 105 ILE A CA 1
ATOM 851 C C . ILE A 1 105 ? 5.750 7.228 -14.556 1.00 98.19 105 ILE A C 1
ATOM 853 O O . ILE A 1 105 ? 6.052 8.409 -14.420 1.00 98.19 105 ILE A O 1
ATOM 857 N N . VAL A 1 106 ? 5.616 6.406 -13.514 1.00 97.56 106 VAL A N 1
ATOM 858 C CA . VAL A 1 106 ? 5.631 6.861 -12.115 1.00 97.56 106 VAL A CA 1
ATOM 859 C C . VAL A 1 106 ? 7.042 7.209 -11.649 1.00 97.56 106 VAL A C 1
ATOM 861 O O . VAL A 1 106 ? 7.213 8.166 -10.899 1.00 97.56 106 VAL A O 1
ATOM 864 N N . THR A 1 107 ? 8.055 6.457 -12.087 1.00 97.44 107 THR A N 1
ATOM 865 C CA . THR A 1 107 ? 9.449 6.694 -11.668 1.00 97.44 107 THR A CA 1
ATOM 866 C C . THR A 1 107 ? 10.238 7.574 -12.633 1.00 97.44 107 THR A C 1
ATOM 868 O O . THR A 1 107 ? 11.324 8.021 -12.283 1.00 97.44 107 THR A O 1
ATOM 871 N N . GLY A 1 108 ? 9.738 7.803 -13.852 1.00 98.12 108 GLY A N 1
ATOM 872 C CA . GLY A 1 108 ? 10.522 8.444 -14.910 1.00 98.12 108 GLY A CA 1
ATOM 873 C C . GLY A 1 108 ? 11.667 7.564 -15.423 1.00 98.12 108 GLY A C 1
ATOM 874 O O . GLY A 1 108 ? 12.736 8.075 -15.747 1.00 98.12 108 GLY A O 1
ATOM 875 N N . CYS A 1 109 ? 11.452 6.245 -15.486 1.00 97.75 109 CYS A N 1
ATOM 876 C CA . CYS A 1 109 ? 12.463 5.244 -15.845 1.00 97.75 109 CYS A CA 1
ATOM 877 C C . CYS A 1 109 ? 13.693 5.233 -14.911 1.00 97.75 109 CYS A C 1
ATOM 879 O O . CYS A 1 109 ? 14.813 5.021 -15.380 1.00 97.75 109 CYS A O 1
ATOM 881 N N . ASP A 1 110 ? 13.504 5.457 -13.605 1.00 98.44 110 ASP A N 1
ATOM 882 C CA . ASP A 1 110 ? 14.604 5.537 -12.636 1.00 98.44 110 ASP A CA 1
ATOM 883 C C . ASP A 1 110 ? 15.304 4.173 -12.445 1.00 98.44 110 ASP A C 1
ATOM 885 O O . ASP A 1 110 ? 14.725 3.261 -11.836 1.00 98.44 110 ASP A O 1
ATOM 889 N N . PRO A 1 111 ? 16.570 4.018 -12.887 1.00 97.75 111 PRO A N 1
ATOM 890 C CA . PRO A 1 111 ? 17.283 2.744 -12.833 1.00 97.75 111 PRO A CA 1
ATOM 891 C C . PRO A 1 111 ? 17.620 2.282 -11.408 1.00 97.75 111 PRO A C 1
ATOM 893 O O . PRO A 1 111 ? 17.970 1.117 -11.224 1.00 97.75 111 PRO A O 1
ATOM 896 N N . LYS A 1 112 ? 17.517 3.146 -10.389 1.00 97.94 112 LYS A N 1
ATOM 897 C CA . LYS A 1 112 ? 17.721 2.753 -8.984 1.00 97.94 112 LYS A CA 1
ATOM 898 C C . LYS A 1 112 ? 16.501 2.029 -8.407 1.00 97.94 112 LYS A C 1
ATOM 900 O O . LYS A 1 112 ? 16.637 1.186 -7.521 1.00 97.94 112 LYS A O 1
ATOM 905 N N . ASN A 1 113 ? 15.317 2.344 -8.925 1.00 98.06 113 ASN A N 1
ATOM 906 C CA . ASN A 1 113 ? 14.024 1.870 -8.435 1.00 98.06 113 ASN A CA 1
ATOM 907 C C . ASN A 1 113 ? 13.402 0.836 -9.383 1.00 98.06 113 ASN A C 1
ATOM 909 O O . ASN A 1 113 ? 12.204 0.876 -9.667 1.00 98.06 113 ASN A O 1
ATOM 913 N N . THR A 1 114 ? 14.215 -0.091 -9.897 1.00 98.00 114 THR A N 1
ATOM 914 C CA . THR A 1 114 ? 13.746 -1.246 -10.677 1.00 98.00 114 THR A CA 1
ATOM 915 C C . THR A 1 114 ? 12.831 -2.156 -9.848 1.00 98.00 114 THR A C 1
ATOM 917 O O . THR A 1 114 ? 12.639 -1.957 -8.648 1.00 98.00 114 THR A O 1
ATOM 920 N N . ARG A 1 115 ? 12.219 -3.149 -10.499 1.00 97.88 115 ARG A N 1
ATOM 921 C CA . ARG A 1 115 ? 11.314 -4.117 -9.868 1.00 97.88 115 ARG A CA 1
ATOM 922 C C . ARG A 1 115 ? 11.936 -4.724 -8.595 1.00 97.88 115 ARG A C 1
ATOM 924 O O . ARG A 1 115 ? 13.011 -5.312 -8.673 1.00 97.88 115 ARG A O 1
ATOM 931 N N . TRP A 1 116 ? 11.236 -4.605 -7.462 1.00 97.75 116 TRP A N 1
ATOM 932 C CA . TRP A 1 116 ? 11.647 -5.106 -6.137 1.00 97.75 116 TRP A CA 1
ATOM 933 C C . TRP A 1 116 ? 12.987 -4.549 -5.622 1.00 97.75 116 TRP A C 1
ATOM 935 O O . TRP A 1 116 ? 13.651 -5.181 -4.802 1.00 97.75 116 TRP A O 1
ATOM 945 N N . SER A 1 117 ? 13.385 -3.360 -6.082 1.00 97.62 117 SER A N 1
ATOM 946 C CA . SER A 1 117 ? 14.643 -2.709 -5.709 1.00 97.62 117 SER A CA 1
ATOM 947 C C . SER A 1 117 ? 14.407 -1.388 -4.986 1.00 97.62 117 SER A C 1
ATOM 949 O O . SER A 1 117 ? 13.498 -0.629 -5.322 1.00 97.62 117 SER A O 1
ATOM 951 N N . TYR A 1 118 ? 15.284 -1.079 -4.027 1.00 97.12 118 TYR A N 1
ATOM 952 C CA . TYR A 1 118 ? 15.337 0.198 -3.315 1.00 97.12 118 TYR A CA 1
ATOM 953 C C . TYR A 1 118 ? 13.951 0.644 -2.812 1.00 97.12 118 TYR A C 1
ATOM 955 O O . TYR A 1 118 ? 13.349 -0.084 -2.023 1.00 97.12 118 TYR A O 1
ATOM 963 N N . HIS A 1 119 ? 13.420 1.796 -3.238 1.00 98.19 119 HIS A N 1
ATOM 964 C CA . HIS A 1 119 ? 12.098 2.262 -2.800 1.00 98.19 119 HIS A CA 1
ATOM 965 C C . HIS A 1 119 ? 10.931 1.528 -3.485 1.00 98.19 119 HIS A C 1
ATOM 967 O O . HIS A 1 119 ? 9.798 1.602 -3.013 1.00 98.19 119 HIS A O 1
ATOM 973 N N . ASN A 1 120 ? 11.180 0.816 -4.586 1.00 98.38 120 ASN A N 1
ATOM 974 C CA . ASN A 1 120 ? 10.168 0.096 -5.354 1.00 98.38 120 ASN A CA 1
ATOM 975 C C . ASN A 1 120 ? 10.014 -1.358 -4.872 1.00 98.38 120 ASN A C 1
ATOM 977 O O . ASN A 1 120 ? 10.302 -2.313 -5.593 1.00 98.38 120 ASN A O 1
ATOM 981 N N . GLY A 1 121 ? 9.588 -1.516 -3.618 1.00 97.75 121 GLY A N 1
ATOM 982 C CA . GLY A 1 121 ? 9.294 -2.819 -3.013 1.00 97.75 121 GLY A CA 1
ATOM 983 C C . GLY A 1 121 ? 10.504 -3.610 -2.506 1.00 97.75 121 GLY A C 1
ATOM 984 O O . GLY A 1 121 ? 10.391 -4.815 -2.270 1.00 97.75 121 GLY A O 1
ATOM 985 N N . GLY A 1 122 ? 11.656 -2.954 -2.334 1.00 97.75 122 GLY A N 1
ATOM 986 C CA . GLY A 1 122 ? 12.819 -3.562 -1.687 1.00 97.75 122 GLY A CA 1
ATOM 987 C C . GLY A 1 122 ? 12.585 -3.841 -0.197 1.00 97.75 122 GLY A C 1
ATOM 988 O O . GLY A 1 122 ? 11.770 -3.173 0.444 1.00 97.75 122 GLY A O 1
ATOM 989 N N . SER A 1 123 ? 13.332 -4.797 0.359 1.00 97.12 123 SER A N 1
ATOM 990 C CA . SER A 1 123 ? 13.374 -5.074 1.802 1.00 97.12 123 SER A CA 1
ATOM 991 C C . SER A 1 123 ? 14.422 -4.209 2.505 1.00 97.12 123 SER A C 1
ATOM 993 O O . SER A 1 123 ? 15.566 -4.125 2.057 1.00 97.12 123 SER A O 1
ATOM 995 N N . TRP A 1 124 ? 14.023 -3.540 3.587 1.00 96.69 124 TRP A N 1
ATOM 996 C CA . TRP A 1 124 ? 14.823 -2.565 4.329 1.00 96.69 124 TRP A CA 1
ATOM 997 C C . TRP A 1 124 ? 14.924 -2.992 5.803 1.00 96.69 124 TRP A C 1
ATOM 999 O O . TRP A 1 124 ? 13.962 -2.802 6.549 1.00 96.69 124 TRP A O 1
ATOM 1009 N N . PRO A 1 125 ? 16.089 -3.492 6.261 1.00 90.00 125 PRO A N 1
ATOM 1010 C CA . PRO A 1 125 ? 16.275 -3.954 7.644 1.00 90.00 125 PRO A CA 1
ATOM 1011 C C . PRO A 1 125 ? 16.149 -2.866 8.720 1.00 90.00 125 PRO A C 1
ATOM 1013 O O . PRO A 1 125 ? 16.049 -3.174 9.900 1.00 90.00 125 PRO A O 1
ATOM 1016 N N . GLY A 1 126 ? 16.200 -1.586 8.334 1.00 86.44 126 GLY A N 1
ATOM 1017 C CA . GLY A 1 126 ? 16.078 -0.452 9.256 1.00 86.44 126 GLY A CA 1
ATOM 1018 C C . GLY A 1 126 ? 14.640 -0.013 9.551 1.00 86.44 126 GLY A C 1
ATOM 1019 O O . GLY A 1 126 ? 14.459 0.990 10.238 1.00 86.44 126 GLY A O 1
ATOM 1020 N N . LEU A 1 127 ? 13.627 -0.687 8.997 1.00 82.81 127 LEU A N 1
ATOM 1021 C CA . LEU A 1 127 ? 12.225 -0.354 9.252 1.00 82.81 127 LEU A CA 1
ATOM 1022 C C . LEU A 1 127 ? 11.754 -0.905 10.609 1.00 82.81 127 LEU A C 1
ATOM 1024 O O . LEU A 1 127 ? 12.186 -1.989 11.001 1.00 82.81 127 LEU A O 1
ATOM 1028 N N . PRO A 1 128 ? 10.868 -0.183 11.323 1.00 71.25 128 PRO A N 1
ATOM 1029 C CA . PRO A 1 128 ? 10.284 -0.682 12.561 1.00 71.25 128 PRO A CA 1
ATOM 1030 C C . PRO A 1 128 ? 9.328 -1.851 12.277 1.00 71.25 128 PRO A C 1
ATOM 1032 O O . PRO A 1 128 ? 8.537 -1.781 11.335 1.00 71.25 128 PRO A O 1
ATOM 1035 N N . ILE A 1 129 ? 9.405 -2.892 13.110 1.00 60.03 129 ILE A N 1
ATOM 1036 C CA . ILE A 1 129 ? 8.375 -3.929 13.290 1.00 60.03 129 ILE A CA 1
ATOM 1037 C C . ILE A 1 129 ? 7.634 -3.623 14.586 1.00 60.03 129 ILE A C 1
ATOM 1039 O O . ILE A 1 129 ? 8.328 -3.339 15.591 1.00 60.03 129 ILE A O 1
#

Secondary structure (DSSP, 8-state):
-TTPPS---STT-S-TT---GGGS-THHHHHS-SS-----SEEETTEEE--EEHHHHHHHHHTT-S-HHHHHHHHHHHHHTHHHHTTTSS-BSEES---HHHHHHHHSS-TTS-TTBTTBT-B-TTS--

Foldseek 3Di:
DLPADAPDPDPPHPPPQRADNVPPDPVLVVLDDPAADFDFPDGHRHDTRRKDAQQVRVCCVVVVVQPPRNNVRHVVSCVVCVCQAANPADGWRIPDFDDDPRCCVVVVVDPQRHGCHDNRGDHDNPGDD